Protein AF-A0A6G3RBB2-F1 (afdb_monomer_lite)

Secondary structure (DSSP, 8-state):
--SS-EEEEEEEEEE--TTT-SS--EEEEEEEEEE---SS--------B-------TTS---TT------B-

Radius of gyration: 17.52 Å; chains: 1; bounding box: 35×24×46 Å

pLDDT: mean 90.6, std 3.98, range [75.38, 96.12]

Structure (mmCIF, N/CA/C/O backbone):
data_AF-A0A6G3RBB2-F1
#
_entry.id   AF-A0A6G3RBB2-F1
#
loop_
_atom_site.group_PDB
_atom_site.id
_atom_site.type_symbol
_atom_site.label_atom_id
_atom_site.label_alt_id
_atom_site.label_comp_id
_atom_site.label_asym_id
_atom_site.label_entity_id
_atom_site.label_seq_id
_atom_site.pdbx_PDB_ins_code
_atom_site.Cartn_x
_atom_site.Cartn_y
_atom_site.Cartn_z
_atom_site.occupancy
_atom_site.B_iso_or_equiv
_atom_site.auth_seq_id
_atom_site.auth_comp_id
_atom_site.auth_asym_id
_atom_site.auth_atom_id
_atom_site.pdbx_PDB_model_num
ATOM 1 N N . LEU A 1 1 ? -4.481 -4.002 21.040 1.00 75.38 1 LEU A N 1
ATOM 2 C CA . LEU A 1 1 ? -4.383 -2.531 21.173 1.00 75.38 1 LEU A CA 1
ATOM 3 C C . LEU A 1 1 ? -5.034 -2.129 22.492 1.00 75.38 1 LEU A C 1
ATOM 5 O O . LEU A 1 1 ? -5.892 -2.887 22.945 1.00 75.38 1 LEU A O 1
ATOM 9 N N . PRO A 1 2 ? -4.626 -1.014 23.118 1.00 84.44 2 PRO A N 1
ATOM 10 C CA . PRO A 1 2 ? -5.375 -0.403 24.215 1.00 84.44 2 PRO A CA 1
ATOM 11 C C . PRO A 1 2 ? -6.879 -0.288 23.901 1.00 84.44 2 PRO A C 1
ATOM 13 O O . PRO A 1 2 ? -7.237 -0.155 22.727 1.00 84.44 2 PRO A O 1
ATOM 16 N N . PRO A 1 3 ? -7.762 -0.382 24.913 1.00 87.69 3 PRO A N 1
ATOM 17 C CA . PRO A 1 3 ? -9.205 -0.380 24.683 1.00 87.69 3 PRO A CA 1
ATOM 18 C C . PRO A 1 3 ? -9.746 0.989 24.256 1.00 87.69 3 PRO A C 1
ATOM 20 O O . PRO A 1 3 ? -10.731 1.060 23.523 1.00 87.69 3 PRO A O 1
ATOM 23 N N . GLU A 1 4 ? -9.094 2.055 24.707 1.00 94.69 4 GLU A N 1
ATOM 24 C CA . GLU A 1 4 ? -9.450 3.442 24.435 1.00 94.69 4 GLU A CA 1
ATOM 25 C C . GLU A 1 4 ? -9.176 3.835 22.979 1.00 94.69 4 GLU A C 1
ATOM 27 O O . GLU A 1 4 ? -8.331 3.252 22.293 1.00 94.69 4 GLU A O 1
ATOM 32 N N . SER A 1 5 ? -9.890 4.863 22.517 1.00 93.38 5 SER A N 1
ATOM 33 C CA . SER A 1 5 ? -9.669 5.439 21.195 1.00 93.38 5 SER A CA 1
ATOM 34 C C . SER A 1 5 ? -8.288 6.081 21.112 1.00 93.38 5 SER A C 1
ATOM 36 O O . SER A 1 5 ? -7.987 7.015 21.853 1.00 93.38 5 SER A O 1
ATOM 38 N N . ALA A 1 6 ? -7.472 5.620 20.166 1.00 93.56 6 ALA A N 1
ATOM 39 C CA . ALA A 1 6 ? -6.158 6.187 19.895 1.00 93.56 6 ALA A CA 1
ATOM 40 C C . ALA A 1 6 ? -5.797 6.102 18.407 1.00 93.56 6 ALA A C 1
ATOM 42 O O . ALA A 1 6 ? -6.375 5.326 17.641 1.00 93.56 6 ALA A O 1
ATOM 43 N N . THR A 1 7 ? -4.821 6.913 17.999 1.00 92.88 7 THR A N 1
ATOM 44 C CA . THR A 1 7 ? -4.247 6.886 16.651 1.00 92.88 7 THR A CA 1
ATOM 45 C C . THR A 1 7 ? -3.104 5.883 16.596 1.00 92.88 7 THR A C 1
ATOM 47 O O . THR A 1 7 ? -2.168 5.949 17.391 1.00 92.88 7 THR A O 1
ATOM 50 N N . TYR A 1 8 ? -3.152 4.987 15.617 1.00 90.00 8 TYR A N 1
ATOM 51 C CA . TYR A 1 8 ? -2.144 3.962 15.388 1.00 90.00 8 TYR A CA 1
ATOM 52 C C . TYR A 1 8 ? -1.481 4.163 14.034 1.00 90.0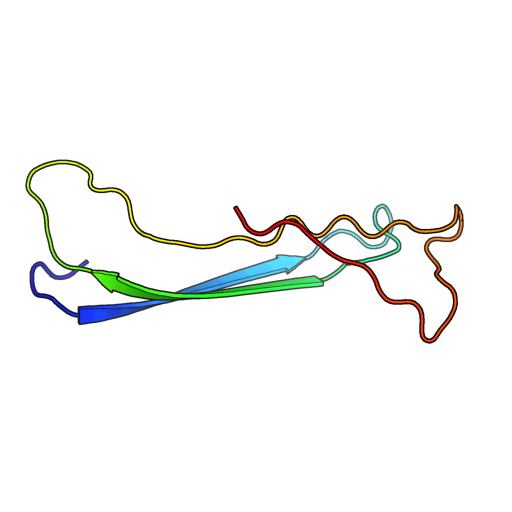0 8 TYR A C 1
ATOM 54 O O . TYR A 1 8 ? -2.120 4.587 13.071 1.00 90.00 8 TYR A O 1
ATOM 62 N N . LYS A 1 9 ? -0.198 3.804 13.965 1.00 92.50 9 LYS A N 1
ATOM 63 C CA . LYS A 1 9 ? 0.545 3.673 12.716 1.00 92.50 9 LYS A CA 1
ATOM 64 C C . LYS A 1 9 ? 1.000 2.231 12.550 1.00 92.50 9 LYS A C 1
ATOM 66 O O . LYS A 1 9 ? 1.706 1.703 13.405 1.00 92.50 9 LYS A O 1
ATOM 71 N N . VAL A 1 10 ? 0.636 1.625 11.429 1.00 92.12 10 VAL A N 1
ATOM 72 C CA . VAL A 1 10 ? 1.185 0.340 10.987 1.00 92.12 10 VAL A CA 1
ATOM 73 C C . VAL A 1 10 ? 2.102 0.624 9.812 1.00 92.12 10 VAL A C 1
ATOM 75 O O . VAL A 1 10 ? 1.706 1.321 8.881 1.00 92.12 10 VAL A O 1
ATOM 78 N N . ALA A 1 11 ? 3.326 0.109 9.858 1.00 95.50 11 ALA A N 1
ATOM 79 C CA . ALA A 1 11 ? 4.291 0.221 8.775 1.00 95.50 11 ALA A CA 1
ATOM 80 C C . ALA A 1 11 ? 4.842 -1.163 8.433 1.00 95.50 11 ALA A C 1
ATOM 82 O O . ALA A 1 11 ? 5.037 -1.995 9.318 1.00 95.50 11 ALA A O 1
ATOM 83 N N . THR A 1 12 ? 5.091 -1.402 7.151 1.00 94.19 12 THR A N 1
ATOM 84 C CA . THR A 1 12 ? 5.706 -2.634 6.665 1.00 94.19 12 THR A CA 1
ATOM 85 C C . THR A 1 12 ? 6.733 -2.327 5.590 1.00 94.19 12 THR A C 1
ATOM 87 O O . THR A 1 12 ? 6.558 -1.406 4.787 1.00 94.19 12 THR A O 1
ATOM 90 N N . THR A 1 13 ? 7.788 -3.135 5.574 1.00 96.12 13 THR A N 1
ATOM 91 C CA . THR A 1 13 ? 8.837 -3.097 4.563 1.00 96.12 13 THR A CA 1
ATOM 92 C C . THR A 1 13 ? 8.984 -4.490 3.981 1.00 96.12 13 THR A C 1
ATOM 94 O O . THR A 1 13 ? 9.279 -5.446 4.695 1.00 96.12 13 THR A O 1
ATOM 97 N N . ILE A 1 14 ? 8.813 -4.599 2.669 1.00 93.50 14 ILE A N 1
ATOM 98 C CA . ILE A 1 14 ? 8.982 -5.837 1.916 1.00 93.50 14 ILE A CA 1
ATOM 99 C C . ILE A 1 14 ? 10.240 -5.694 1.070 1.00 93.50 14 ILE A C 1
ATOM 101 O O . ILE A 1 14 ? 10.361 -4.751 0.288 1.00 93.50 14 ILE A O 1
ATOM 105 N N . ASN A 1 15 ? 11.153 -6.655 1.194 1.00 95.81 15 ASN A N 1
ATOM 106 C CA . ASN A 1 15 ? 12.303 -6.789 0.306 1.00 95.81 15 ASN A CA 1
ATOM 107 C C . ASN A 1 15 ? 12.117 -8.047 -0.548 1.00 95.81 15 ASN A C 1
ATOM 109 O O . ASN A 1 15 ? 11.816 -9.121 -0.030 1.00 95.81 15 ASN A O 1
ATOM 113 N N . ARG A 1 16 ? 12.277 -7.905 -1.861 1.00 93.75 16 ARG A N 1
ATOM 114 C CA . ARG A 1 16 ? 12.145 -8.973 -2.855 1.00 93.75 16 ARG A CA 1
ATOM 115 C C . ARG A 1 16 ? 13.511 -9.285 -3.454 1.00 93.75 16 ARG A C 1
ATOM 117 O O . ARG A 1 16 ? 14.291 -8.371 -3.711 1.00 93.75 16 ARG A O 1
ATOM 124 N N . ASN A 1 17 ? 13.788 -10.566 -3.695 1.00 94.62 17 ASN A N 1
ATOM 125 C CA . ASN A 1 17 ? 15.069 -11.002 -4.249 1.00 94.62 17 ASN A CA 1
ATOM 126 C C . ASN A 1 17 ? 15.294 -10.388 -5.652 1.00 94.62 17 ASN A C 1
ATOM 128 O O . ASN A 1 17 ? 14.516 -10.688 -6.563 1.00 94.62 17 ASN A O 1
ATOM 132 N N . PRO A 1 18 ? 16.347 -9.574 -5.861 1.00 91.75 18 PRO A N 1
ATOM 133 C CA . PRO A 1 18 ? 16.603 -8.914 -7.142 1.00 91.75 18 PRO A CA 1
ATOM 134 C C . PRO A 1 18 ? 16.977 -9.880 -8.275 1.00 91.75 18 PRO A C 1
ATOM 136 O O . PRO A 1 18 ? 16.809 -9.536 -9.441 1.00 91.75 18 PRO A O 1
ATOM 139 N N . ALA A 1 19 ? 17.429 -11.100 -7.957 1.00 91.50 19 ALA A N 1
ATOM 140 C CA . ALA A 1 19 ? 17.696 -12.130 -8.962 1.00 91.50 19 ALA A CA 1
ATOM 141 C C . ALA A 1 19 ? 16.413 -12.627 -9.656 1.00 91.50 19 ALA A C 1
ATOM 143 O O . ALA A 1 19 ? 16.475 -13.148 -10.765 1.00 91.50 19 ALA A O 1
ATOM 144 N N . VAL A 1 20 ? 15.254 -12.452 -9.011 1.00 89.56 20 VAL A N 1
ATOM 145 C CA . VAL A 1 20 ? 13.933 -12.839 -9.537 1.00 89.56 20 VAL A CA 1
ATOM 146 C C . VAL A 1 20 ? 13.117 -11.606 -9.932 1.00 89.56 20 VAL A C 1
ATOM 148 O O . VAL A 1 20 ? 12.400 -11.618 -10.930 1.00 89.56 20 VAL A O 1
ATOM 151 N N . HIS A 1 21 ? 13.232 -10.517 -9.168 1.00 88.00 21 HIS A N 1
ATOM 152 C CA . HIS A 1 21 ? 12.452 -9.296 -9.349 1.00 88.00 21 HIS A CA 1
ATOM 153 C C . HIS A 1 21 ? 13.343 -8.136 -9.807 1.00 88.00 21 HIS A C 1
ATOM 155 O O . HIS A 1 21 ? 14.005 -7.498 -8.995 1.00 88.00 21 HIS A O 1
ATOM 161 N N . ARG A 1 22 ? 13.320 -7.815 -11.107 1.00 86.81 22 ARG A N 1
ATOM 162 C CA . ARG A 1 22 ? 14.125 -6.719 -11.690 1.00 86.81 22 ARG A CA 1
ATOM 163 C C . ARG A 1 22 ? 13.605 -5.313 -11.357 1.00 86.81 22 ARG A C 1
ATOM 165 O O . ARG A 1 22 ? 14.367 -4.357 -11.419 1.00 86.81 22 ARG A O 1
ATOM 172 N N . ALA A 1 23 ? 12.332 -5.188 -10.977 1.00 88.12 23 ALA A N 1
ATOM 173 C CA . ALA A 1 23 ? 11.705 -3.937 -10.551 1.00 88.12 23 ALA A CA 1
ATOM 174 C C . ALA A 1 23 ? 10.943 -4.115 -9.227 1.00 88.12 23 ALA A C 1
ATOM 176 O O . ALA A 1 23 ? 10.451 -5.201 -8.911 1.00 88.12 23 ALA A O 1
ATOM 177 N N . GLY A 1 24 ? 10.826 -3.032 -8.451 1.00 86.62 24 GLY A N 1
ATOM 178 C CA . GLY A 1 24 ? 10.088 -3.023 -7.183 1.00 86.62 24 GLY A CA 1
ATOM 179 C C . GLY A 1 24 ? 10.706 -3.908 -6.092 1.00 86.62 24 GLY A C 1
ATOM 180 O O . GLY A 1 24 ? 9.979 -4.542 -5.330 1.00 86.62 24 GLY A O 1
ATOM 181 N N . THR A 1 25 ? 12.033 -3.983 -6.014 1.00 92.88 25 THR A N 1
ATOM 182 C CA . THR A 1 25 ? 12.769 -4.830 -5.056 1.00 92.88 25 THR A CA 1
ATOM 183 C C . THR A 1 25 ? 12.548 -4.443 -3.595 1.00 92.88 25 THR A C 1
ATOM 185 O O . THR A 1 25 ? 12.676 -5.293 -2.720 1.00 92.88 25 THR A O 1
ATOM 188 N N . ARG A 1 26 ? 12.152 -3.197 -3.327 1.00 94.00 26 ARG A N 1
ATOM 189 C CA . ARG A 1 26 ? 11.758 -2.712 -2.005 1.00 94.00 26 ARG A CA 1
ATOM 190 C C . ARG A 1 26 ? 10.399 -2.031 -2.084 1.00 94.00 26 ARG A C 1
ATOM 192 O O . ARG A 1 26 ? 10.185 -1.186 -2.951 1.00 94.00 26 ARG A O 1
ATOM 199 N N . ILE A 1 27 ? 9.499 -2.400 -1.182 1.00 91.81 27 ILE A N 1
ATOM 200 C CA . ILE A 1 27 ? 8.193 -1.760 -1.015 1.00 91.81 27 ILE A CA 1
ATOM 201 C C . ILE A 1 27 ? 8.063 -1.348 0.441 1.00 91.81 27 ILE A C 1
ATOM 203 O O . ILE A 1 27 ? 8.256 -2.168 1.337 1.00 91.81 27 ILE A O 1
ATOM 207 N N . GLU A 1 28 ? 7.696 -0.097 0.659 1.00 94.44 28 GLU A N 1
ATOM 208 C CA . GLU A 1 28 ? 7.335 0.424 1.969 1.00 94.44 28 GLU A CA 1
ATOM 209 C C . GLU A 1 28 ? 5.877 0.861 1.922 1.00 94.44 28 GLU A C 1
ATOM 211 O O . GLU A 1 28 ? 5.441 1.495 0.961 1.00 94.44 28 GLU A O 1
ATOM 216 N N . ALA A 1 29 ? 5.119 0.504 2.951 1.00 92.12 29 ALA A N 1
ATOM 217 C CA . ALA A 1 29 ? 3.748 0.957 3.109 1.00 92.12 29 ALA A CA 1
ATOM 218 C C . ALA A 1 29 ? 3.498 1.336 4.563 1.00 92.12 29 ALA A C 1
ATOM 220 O O . ALA A 1 29 ? 4.005 0.690 5.484 1.00 92.12 29 ALA A O 1
ATOM 221 N N . SER A 1 30 ? 2.705 2.385 4.770 1.00 94.62 30 SER A N 1
ATOM 222 C CA . SER A 1 30 ? 2.262 2.772 6.100 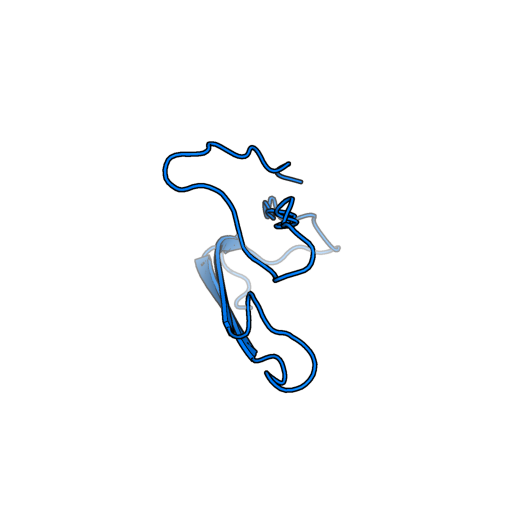1.00 94.62 30 SER A CA 1
ATOM 223 C C . SER A 1 30 ? 0.843 3.302 6.088 1.00 94.62 30 SER A C 1
ATOM 225 O O . SER A 1 30 ? 0.484 4.080 5.206 1.00 94.62 30 SER A O 1
ATOM 227 N N . TRP A 1 31 ? 0.091 2.947 7.121 1.00 92.50 31 TRP A N 1
ATOM 228 C CA . TRP A 1 31 ? -1.264 3.420 7.355 1.00 92.50 31 TRP A CA 1
ATOM 229 C C . TRP A 1 31 ? -1.341 4.073 8.722 1.00 92.50 31 TRP A C 1
ATOM 231 O O . TRP A 1 31 ? -0.785 3.551 9.690 1.00 92.50 31 TRP A O 1
ATOM 241 N N . THR A 1 32 ? -2.069 5.182 8.786 1.00 92.38 32 THR A N 1
ATOM 242 C CA . THR A 1 32 ? -2.443 5.841 10.034 1.00 92.38 32 THR A CA 1
ATOM 243 C C . THR A 1 32 ? -3.957 5.794 10.149 1.00 92.38 32 THR A C 1
ATOM 245 O O . THR A 1 32 ? -4.651 6.216 9.227 1.00 92.38 32 THR A O 1
ATOM 248 N N . PHE A 1 33 ? -4.468 5.272 11.260 1.00 89.88 33 PHE A N 1
ATOM 249 C CA . PHE A 1 33 ? -5.905 5.158 11.505 1.00 89.88 33 PHE A CA 1
ATOM 250 C C . PHE A 1 33 ? -6.209 5.271 12.999 1.00 89.88 33 PHE A C 1
ATOM 252 O O . PHE A 1 33 ? -5.369 4.964 13.846 1.00 89.88 33 PHE A O 1
ATOM 259 N N . THR A 1 34 ? -7.422 5.704 13.325 1.00 90.50 34 THR A N 1
ATOM 260 C CA . THR A 1 34 ? -7.930 5.703 14.699 1.00 90.50 34 THR A CA 1
ATOM 261 C C . THR A 1 34 ? -8.626 4.375 14.973 1.00 90.50 34 THR A C 1
ATOM 263 O O . THR A 1 34 ? -9.388 3.892 14.138 1.00 90.50 34 THR A O 1
ATOM 266 N N . SER A 1 35 ? -8.359 3.771 16.130 1.00 88.88 35 SER A N 1
ATOM 267 C CA . SER A 1 35 ? -8.990 2.518 16.550 1.00 88.88 35 SER A CA 1
ATOM 268 C C . SER A 1 35 ? -9.340 2.562 18.033 1.00 88.88 35 SER A C 1
ATOM 270 O O . SER A 1 35 ? -8.629 3.172 18.827 1.00 88.88 35 SER A O 1
ATOM 272 N N . ALA A 1 36 ? -10.409 1.860 18.398 1.00 91.56 36 ALA A N 1
ATOM 273 C CA . ALA A 1 36 ? -10.811 1.560 19.770 1.00 91.56 36 ALA A CA 1
ATOM 274 C C . ALA A 1 36 ? -11.234 0.084 19.852 1.00 91.56 36 ALA A C 1
ATOM 276 O O . ALA A 1 36 ? -11.375 -0.577 18.817 1.00 91.56 36 ALA A O 1
ATOM 277 N N . ARG A 1 37 ? -11.429 -0.454 21.059 1.00 92.06 37 ARG A N 1
ATOM 278 C CA . ARG A 1 37 ? -11.951 -1.818 21.226 1.00 92.06 37 ARG A CA 1
ATOM 279 C C . ARG A 1 37 ? -13.419 -1.906 20.805 1.00 92.06 37 ARG A C 1
ATOM 281 O O . ARG A 1 37 ? -14.228 -1.057 21.157 1.00 92.06 37 ARG A O 1
ATOM 288 N N . THR A 1 38 ? -13.753 -2.995 20.122 1.00 92.94 38 THR A N 1
ATOM 289 C CA . THR A 1 38 ? -15.120 -3.407 19.788 1.00 92.94 38 THR A CA 1
ATOM 290 C C . THR A 1 38 ? -15.389 -4.802 20.365 1.00 92.94 38 THR A C 1
ATOM 292 O O . THR A 1 38 ? -14.452 -5.542 20.673 1.00 92.94 38 THR A O 1
ATOM 295 N N . GLU A 1 39 ? -16.659 -5.168 20.556 1.00 94.50 39 GLU A N 1
ATOM 296 C CA . GLU A 1 39 ? -17.052 -6.494 21.075 1.00 94.50 39 GLU A CA 1
ATOM 297 C C . GLU A 1 39 ? -16.948 -7.600 20.015 1.00 94.50 39 GLU A C 1
ATOM 299 O O . GLU A 1 39 ? -16.668 -8.753 20.333 1.00 94.50 39 GLU A O 1
ATOM 304 N N . ALA A 1 40 ? -17.115 -7.227 18.746 1.00 93.31 40 ALA A N 1
ATOM 305 C CA . ALA A 1 40 ? -16.967 -8.086 17.578 1.00 93.31 40 ALA A CA 1
ATOM 306 C C . ALA A 1 40 ? -16.022 -7.432 16.552 1.00 93.31 40 ALA A C 1
ATOM 308 O O . ALA A 1 40 ? -15.815 -6.214 16.611 1.00 93.31 40 ALA A O 1
ATOM 309 N N . PRO A 1 41 ? -15.445 -8.195 15.603 1.00 89.69 41 PRO A N 1
ATOM 310 C CA . PRO A 1 41 ? -14.611 -7.630 14.545 1.00 89.69 41 PRO A CA 1
ATOM 311 C C . PRO A 1 41 ? -15.334 -6.517 13.773 1.00 89.69 41 PRO A C 1
ATOM 313 O O . PRO A 1 41 ? -16.428 -6.723 13.253 1.00 89.69 41 PRO A O 1
ATOM 316 N N . ALA A 1 42 ? -14.704 -5.345 13.686 1.00 89.44 42 ALA A N 1
ATOM 317 C CA . ALA A 1 42 ? -15.176 -4.212 12.899 1.00 89.44 42 ALA A CA 1
ATOM 318 C C . ALA A 1 42 ? -14.239 -3.968 11.710 1.00 89.44 42 ALA A C 1
ATOM 320 O O . ALA A 1 42 ? -13.024 -4.148 11.812 1.00 89.44 42 ALA A O 1
ATOM 321 N N . THR A 1 43 ? -14.803 -3.546 10.579 1.00 86.50 43 THR A N 1
ATOM 322 C CA . THR A 1 43 ? -14.009 -3.209 9.390 1.00 86.50 43 THR A CA 1
ATOM 323 C C . THR A 1 43 ? -13.317 -1.868 9.605 1.00 86.50 43 THR A C 1
ATOM 325 O O . THR A 1 43 ? -13.969 -0.883 9.945 1.00 86.50 43 THR A O 1
ATOM 328 N N . LEU A 1 44 ? -12.004 -1.817 9.384 1.00 83.06 44 LEU A N 1
ATOM 329 C CA . LEU A 1 44 ? -11.252 -0.565 9.374 1.00 83.06 44 LEU A CA 1
ATOM 330 C C . LEU A 1 44 ? -11.207 0.002 7.947 1.00 83.06 44 LEU A C 1
ATOM 332 O O . LEU A 1 44 ? -10.956 -0.763 7.012 1.00 83.06 44 LEU A O 1
ATOM 336 N N . PRO A 1 45 ? -11.400 1.320 7.758 1.00 77.44 45 PRO A N 1
ATOM 337 C CA . PRO A 1 45 ? -11.291 1.953 6.449 1.00 77.44 45 PRO A CA 1
ATOM 338 C C . PRO A 1 45 ? -9.811 2.104 6.071 1.00 77.44 45 PRO A C 1
ATOM 340 O O . PRO A 1 45 ? -9.216 3.172 6.204 1.00 77.44 45 PRO A O 1
ATOM 343 N N . VAL A 1 46 ? -9.191 1.005 5.646 1.00 82.69 46 VAL A N 1
ATOM 344 C CA . VAL A 1 46 ? -7.799 0.976 5.192 1.00 82.69 46 VAL A CA 1
ATOM 345 C C . VAL A 1 46 ? -7.790 0.893 3.675 1.00 82.69 46 VAL A C 1
ATOM 347 O O . VAL A 1 46 ? -8.126 -0.139 3.109 1.00 82.69 46 VAL A O 1
ATOM 350 N N . SER A 1 47 ? -7.372 1.972 3.019 1.00 86.94 47 SER A N 1
ATOM 351 C CA . SER A 1 47 ? -7.165 1.973 1.574 1.00 86.94 47 SER A CA 1
ATOM 352 C C . SER A 1 47 ? -5.838 1.318 1.204 1.00 86.94 47 SER A C 1
ATOM 354 O O . SER A 1 47 ? -4.798 1.572 1.824 1.00 86.94 47 SER A O 1
ATOM 356 N N . THR A 1 48 ? -5.845 0.521 0.141 1.00 87.69 48 THR A N 1
ATOM 357 C 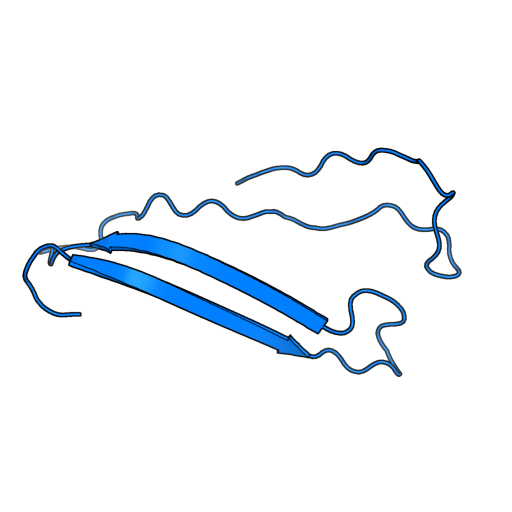CA . THR A 1 48 ? -4.638 -0.074 -0.434 1.00 87.69 48 THR A CA 1
ATOM 358 C C . THR A 1 48 ? -4.532 0.238 -1.921 1.00 87.69 48 THR A C 1
ATOM 360 O O . THR A 1 48 ? -5.526 0.313 -2.638 1.00 87.69 48 THR A O 1
ATOM 363 N N . VAL A 1 49 ? -3.304 0.436 -2.404 1.00 89.06 49 VAL A N 1
ATOM 364 C CA . VAL A 1 49 ? -3.031 0.622 -3.834 1.00 89.06 49 VAL A CA 1
ATOM 365 C C . VAL A 1 49 ? -2.544 -0.696 -4.408 1.00 89.06 49 VAL A C 1
ATOM 367 O O . VAL A 1 49 ? -1.511 -1.224 -3.988 1.00 89.06 49 VAL A O 1
ATOM 370 N N . ARG A 1 50 ? -3.233 -1.210 -5.429 1.00 87.81 50 ARG 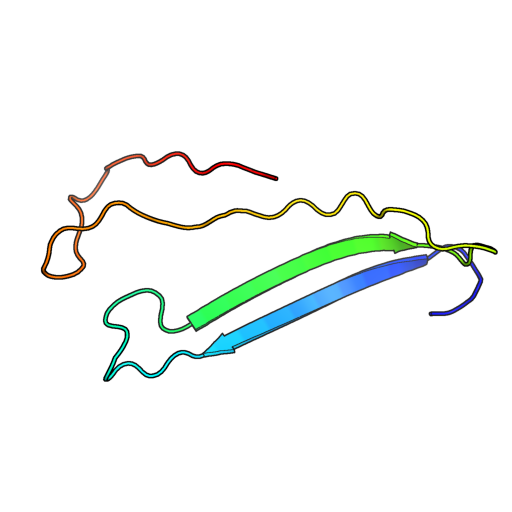A N 1
ATOM 371 C CA . ARG A 1 50 ? -2.741 -2.366 -6.188 1.00 87.81 50 ARG A CA 1
ATOM 372 C C . ARG A 1 50 ? -1.729 -1.899 -7.237 1.00 87.81 50 ARG A C 1
ATOM 374 O O . ARG A 1 50 ? -2.083 -1.643 -8.387 1.00 87.81 50 ARG A O 1
ATOM 381 N N . PHE A 1 51 ? -0.465 -1.773 -6.832 1.00 85.25 51 PHE A N 1
ATOM 382 C CA . PHE A 1 51 ? 0.611 -1.308 -7.711 1.00 85.25 51 PHE A CA 1
ATOM 383 C C . PHE A 1 51 ? 1.048 -2.398 -8.702 1.00 85.25 51 PHE A C 1
ATOM 385 O O . PHE A 1 51 ? 1.802 -3.310 -8.365 1.00 85.25 51 PHE A O 1
ATOM 392 N N . LEU A 1 52 ? 0.555 -2.295 -9.937 1.00 87.06 52 LEU A N 1
ATOM 393 C CA . LEU A 1 52 ? 0.857 -3.200 -11.049 1.00 87.06 52 LEU A CA 1
ATOM 394 C C . LEU A 1 52 ? 1.165 -2.383 -12.308 1.00 87.06 52 LEU A C 1
ATOM 396 O O . LEU A 1 52 ? 0.296 -2.242 -13.174 1.00 87.06 52 LEU A O 1
ATOM 400 N N . PRO A 1 53 ? 2.357 -1.764 -12.387 1.00 89.06 53 PRO A N 1
ATOM 401 C CA . PRO A 1 53 ? 2.704 -0.932 -13.526 1.00 89.06 53 PRO A CA 1
ATOM 402 C C . PRO A 1 53 ? 2.761 -1.781 -14.796 1.00 89.06 53 PRO A C 1
ATOM 404 O O . PRO A 1 53 ? 3.234 -2.919 -14.783 1.00 89.06 53 PRO A O 1
ATOM 407 N N . ARG A 1 54 ? 2.302 -1.213 -15.910 1.00 91.00 54 ARG A N 1
ATOM 408 C CA . ARG A 1 54 ? 2.533 -1.807 -17.229 1.00 91.00 54 ARG A CA 1
ATOM 409 C C . ARG A 1 54 ? 3.968 -1.496 -17.629 1.00 91.00 54 ARG A C 1
ATOM 411 O O . ARG A 1 54 ? 4.293 -0.326 -17.817 1.00 91.00 54 ARG A O 1
ATOM 418 N N . LEU A 1 55 ? 4.800 -2.530 -17.709 1.00 91.06 55 LEU A N 1
ATOM 419 C CA . LEU A 1 55 ? 6.220 -2.447 -18.052 1.00 91.06 55 LEU A CA 1
ATOM 420 C C . LEU A 1 55 ? 6.484 -3.169 -19.378 1.00 91.06 55 LEU A C 1
ATOM 422 O O . LEU A 1 55 ? 5.763 -4.106 -19.729 1.00 91.06 55 LEU A O 1
ATOM 426 N N . ALA A 1 56 ? 7.538 -2.765 -20.085 1.00 92.56 56 ALA A N 1
ATOM 427 C CA . ALA A 1 56 ? 8.113 -3.561 -21.164 1.00 92.56 56 ALA A CA 1
ATOM 428 C C . ALA A 1 56 ? 8.819 -4.819 -20.612 1.00 92.56 56 ALA A C 1
ATOM 430 O O . ALA A 1 56 ? 9.039 -4.952 -19.405 1.00 92.56 56 ALA A O 1
ATOM 431 N N . LEU A 1 57 ? 9.190 -5.752 -21.499 1.00 91.69 57 LEU A N 1
ATOM 432 C CA . LEU A 1 57 ? 9.835 -7.022 -21.120 1.00 91.69 57 LEU A CA 1
ATOM 433 C C . LEU A 1 57 ? 11.166 -6.828 -20.375 1.00 91.69 57 LEU A C 1
ATOM 435 O O . LEU A 1 57 ? 11.565 -7.673 -19.578 1.00 91.69 57 LEU A O 1
ATOM 439 N N . ASP A 1 58 ? 11.836 -5.701 -20.594 1.00 90.50 58 ASP A N 1
ATOM 440 C CA . ASP A 1 58 ? 13.070 -5.327 -19.907 1.00 90.50 58 ASP A CA 1
ATOM 441 C C . ASP A 1 58 ? 12.839 -4.666 -18.533 1.00 90.50 58 ASP A C 1
ATOM 443 O O . ASP A 1 58 ? 13.804 -4.292 -17.869 1.00 90.50 58 ASP A O 1
ATOM 447 N N . SER A 1 59 ? 11.585 -4.601 -18.063 1.00 90.25 59 SER A N 1
ATOM 448 C CA . SER A 1 59 ? 11.153 -3.935 -16.824 1.00 90.25 59 SER A CA 1
ATOM 449 C C . SER A 1 59 ? 11.251 -2.403 -16.842 1.00 90.25 59 SER A C 1
ATOM 451 O O . SER A 1 59 ? 11.358 -1.789 -15.779 1.00 90.25 59 SER A O 1
ATOM 453 N N . THR A 1 60 ? 11.170 -1.774 -18.019 1.00 90.44 60 THR A N 1
ATOM 454 C CA . THR A 1 60 ? 11.208 -0.309 -18.170 1.00 90.44 60 THR A CA 1
ATOM 455 C C . THR A 1 60 ? 9.878 0.290 -18.648 1.00 90.44 60 THR A C 1
ATOM 457 O O . THR A 1 60 ? 8.965 -0.419 -19.084 1.00 90.44 60 THR A O 1
ATOM 460 N N . VAL A 1 61 ? 9.759 1.619 -18.533 1.00 92.19 61 VAL A N 1
ATOM 461 C CA . VAL A 1 61 ? 8.670 2.437 -19.095 1.00 92.19 61 VAL A CA 1
ATOM 462 C C . VAL A 1 61 ? 9.228 3.750 -19.649 1.00 92.19 61 VAL A C 1
ATOM 464 O O . VAL A 1 61 ? 10.222 4.248 -19.115 1.00 92.19 61 VAL A O 1
ATOM 467 N N . PRO A 1 62 ? 8.587 4.360 -20.663 1.00 93.19 62 PRO A N 1
ATOM 468 C CA . PRO A 1 62 ? 8.949 5.698 -21.114 1.00 93.19 62 PRO A CA 1
ATOM 469 C C . PRO A 1 62 ? 8.840 6.733 -19.989 1.00 93.19 62 PRO A C 1
ATOM 471 O O . PRO A 1 62 ? 7.867 6.752 -19.226 1.00 93.19 62 PRO A O 1
ATOM 474 N N . ALA A 1 63 ? 9.826 7.624 -19.912 1.00 94.50 63 ALA A N 1
ATOM 475 C CA . ALA A 1 63 ? 9.815 8.725 -18.960 1.00 94.50 63 ALA A CA 1
ATOM 476 C C . ALA A 1 63 ? 8.634 9.678 -19.223 1.00 94.50 63 ALA A C 1
ATOM 478 O O . ALA A 1 63 ? 8.224 9.888 -20.363 1.00 94.50 63 ALA A O 1
ATOM 479 N N . GLY A 1 64 ? 8.075 10.254 -18.156 1.00 94.31 64 GLY A N 1
ATOM 480 C CA . GLY A 1 64 ? 6.947 11.194 -18.239 1.00 94.31 64 GLY A CA 1
ATOM 481 C C . GLY A 1 64 ? 5.570 10.551 -18.456 1.00 94.31 64 GLY A C 1
ATOM 482 O O . GLY A 1 64 ? 4.565 11.261 -18.484 1.00 94.31 64 GLY A O 1
ATOM 483 N N . GLY A 1 65 ? 5.490 9.221 -18.569 1.00 90.62 65 GLY A N 1
ATOM 484 C CA . GLY A 1 65 ? 4.222 8.502 -18.673 1.00 90.62 65 GLY A CA 1
ATOM 485 C C . GLY A 1 65 ? 3.416 8.534 -17.370 1.00 90.62 65 GLY A C 1
ATOM 486 O O . GLY A 1 65 ? 3.946 8.287 -16.288 1.00 90.62 65 GLY A O 1
ATOM 487 N N . LYS A 1 66 ? 2.107 8.790 -17.470 1.00 94.50 66 LYS A N 1
ATOM 488 C CA . LYS A 1 66 ? 1.170 8.673 -16.342 1.00 94.50 66 LYS A CA 1
ATOM 489 C C . LYS A 1 66 ? 0.541 7.282 -16.321 1.00 94.50 66 LYS A C 1
ATOM 491 O O . LYS A 1 66 ? 0.106 6.780 -17.356 1.00 94.50 66 LYS A O 1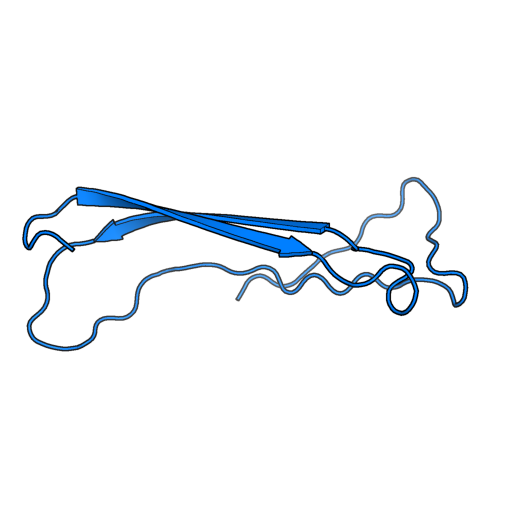
ATOM 496 N N . GLN A 1 67 ? 0.457 6.678 -15.138 1.00 92.50 67 GLN A N 1
ATOM 497 C CA . GLN A 1 67 ? -0.276 5.432 -14.909 1.00 92.50 67 GLN A CA 1
ATOM 498 C C . GLN A 1 67 ? -1.221 5.607 -13.721 1.00 92.50 67 GLN A C 1
ATOM 500 O O . GLN A 1 67 ? -0.847 6.198 -12.710 1.00 92.50 67 GLN A O 1
ATOM 505 N N . THR A 1 68 ? -2.441 5.092 -13.857 1.00 94.25 68 THR A N 1
ATOM 506 C CA . THR A 1 68 ? -3.467 5.123 -12.811 1.00 94.25 68 THR A CA 1
ATOM 507 C C . THR A 1 68 ? -3.603 3.739 -12.202 1.00 94.25 68 THR A C 1
ATOM 509 O O . THR A 1 68 ? -3.647 2.742 -12.926 1.00 94.25 68 THR A O 1
ATOM 512 N N . PHE A 1 69 ? -3.700 3.690 -10.876 1.00 92.06 69 PHE A N 1
ATOM 513 C CA . PHE A 1 69 ? -3.845 2.458 -10.110 1.00 92.06 69 PHE A CA 1
ATOM 514 C C . PHE A 1 69 ? -5.140 2.501 -9.303 1.00 92.06 69 PHE A C 1
ATOM 516 O O . PHE A 1 69 ? -5.488 3.565 -8.786 1.00 92.06 69 PHE A O 1
ATOM 523 N N . PRO A 1 70 ? -5.856 1.372 -9.187 1.00 92.31 70 PRO A N 1
ATOM 524 C CA . PRO A 1 70 ? -7.038 1.313 -8.350 1.00 92.31 70 PRO A CA 1
ATOM 525 C C . PRO A 1 70 ? -6.641 1.416 -6.877 1.00 92.31 70 PRO A C 1
ATOM 527 O O . PRO A 1 70 ? -5.637 0.837 -6.440 1.00 92.31 70 PRO A O 1
ATOM 530 N N . VAL A 1 71 ? -7.477 2.134 -6.136 1.00 90.88 71 VAL A N 1
ATOM 531 C CA . VAL A 1 71 ? -7.502 2.113 -4.678 1.00 90.88 71 VAL A CA 1
ATOM 532 C C . VAL A 1 71 ? -8.668 1.220 -4.279 1.00 90.88 71 VAL A C 1
ATOM 534 O O . VAL A 1 71 ? -9.775 1.414 -4.784 1.00 90.88 71 VAL A O 1
ATOM 537 N N . VAL A 1 72 ? -8.397 0.226 -3.438 1.00 81.69 72 VAL A N 1
ATOM 538 C CA . VAL A 1 72 ? -9.394 -0.702 -2.885 1.00 81.69 72 VAL A CA 1
ATOM 539 C C . VAL A 1 72 ? -9.414 -0.628 -1.372 1.00 81.69 72 VAL A C 1
ATOM 541 O O . VAL A 1 72 ? 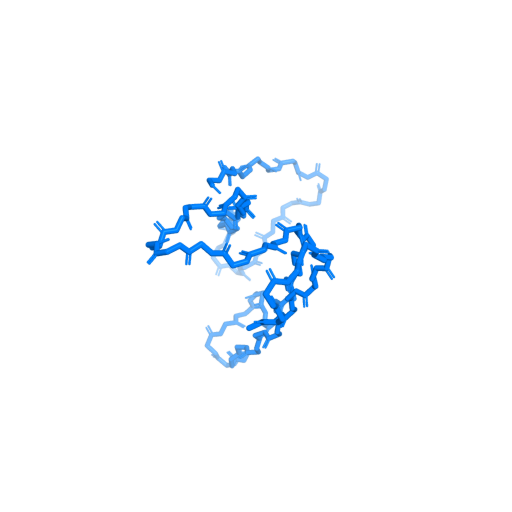-8.340 -0.328 -0.790 1.00 81.69 72 VAL A O 1
#

Sequence (72 aa):
LPPESATYKVATTINRNPAVHRAGTRIEASWTFTSARTEAPATLPVSTVRFLPRLALDSTVPAGGKQTFPVV

Foldseek 3Di:
DAQDKDKDKDKDWDAADCVVPVPCRIDIDMDIDIDHDDPDDDDGPDKDWPDDDDADPNRDDDPPDDDDTDID